Protein AF-A0A955HP32-F1 (afdb_monomer)

pLDDT: mean 87.71, std 12.01, range [49.12, 98.31]

Structure (mmCIF, N/CA/C/O backbone):
data_AF-A0A955HP32-F1
#
_entry.id   AF-A0A955HP32-F1
#
loop_
_atom_site.group_PDB
_atom_site.id
_atom_site.type_symbol
_atom_site.label_atom_id
_atom_site.label_alt_id
_atom_site.label_comp_id
_atom_site.label_asym_id
_atom_site.label_entity_id
_atom_site.label_seq_id
_atom_site.pdbx_PDB_ins_code
_atom_site.Cartn_x
_atom_site.Cartn_y
_atom_site.Cartn_z
_atom_site.occupancy
_atom_site.B_iso_or_equiv
_atom_site.auth_seq_id
_atom_site.auth_comp_id
_atom_site.auth_asym_id
_atom_site.auth_atom_id
_atom_site.pdbx_PDB_model_num
ATOM 1 N N . LEU A 1 1 ? 0.750 21.059 -37.847 1.00 63.69 1 LEU A N 1
ATOM 2 C CA . LEU A 1 1 ? 1.738 21.196 -36.747 1.00 63.69 1 LEU A CA 1
ATOM 3 C C . LEU A 1 1 ? 1.149 20.889 -35.363 1.00 63.69 1 LEU A C 1
ATOM 5 O O . LEU A 1 1 ? 1.707 20.051 -34.672 1.00 63.69 1 LEU A O 1
ATOM 9 N N . PHE A 1 2 ? 0.020 21.494 -34.966 1.00 75.38 2 PHE A N 1
ATOM 10 C CA . PHE A 1 2 ? -0.599 21.258 -33.646 1.00 75.38 2 PHE A CA 1
ATOM 11 C C . PHE A 1 2 ? -1.059 19.812 -33.406 1.00 75.38 2 PHE A C 1
ATOM 13 O O . PHE A 1 2 ? -0.804 19.265 -32.340 1.00 75.38 2 PHE A O 1
ATOM 20 N N . VAL A 1 3 ? -1.656 19.168 -34.414 1.00 84.94 3 VAL A N 1
ATOM 21 C CA . VAL A 1 3 ? -2.121 17.775 -34.307 1.00 84.94 3 VAL A CA 1
ATOM 22 C C . VAL A 1 3 ? -0.943 16.815 -34.111 1.00 84.94 3 VAL A C 1
ATOM 24 O O . VAL A 1 3 ? -0.919 16.071 -33.144 1.00 84.94 3 VAL A O 1
ATOM 27 N N . ALA A 1 4 ? 0.099 16.896 -34.945 1.00 84.69 4 ALA A N 1
ATOM 28 C CA . ALA A 1 4 ? 1.291 16.052 -34.805 1.00 84.69 4 ALA A CA 1
ATOM 29 C C . ALA A 1 4 ? 1.985 16.218 -33.439 1.00 84.69 4 ALA A C 1
ATOM 31 O O . ALA A 1 4 ? 2.423 15.237 -32.845 1.00 84.69 4 ALA A O 1
ATOM 32 N N . ARG A 1 5 ? 2.025 17.449 -32.906 1.00 84.25 5 ARG A N 1
ATOM 33 C CA . ARG A 1 5 ? 2.551 17.722 -31.563 1.00 84.25 5 ARG A CA 1
ATOM 34 C C . ARG A 1 5 ? 1.683 17.099 -30.468 1.00 84.25 5 ARG A C 1
ATOM 36 O O . ARG A 1 5 ? 2.238 16.548 -29.526 1.00 84.25 5 ARG A O 1
ATOM 43 N N . PHE A 1 6 ? 0.356 17.147 -30.597 1.00 87.88 6 PHE A N 1
ATOM 44 C CA . PHE A 1 6 ? -0.550 16.458 -29.675 1.00 87.88 6 PHE A CA 1
ATOM 45 C C . PHE A 1 6 ? -0.326 14.943 -29.696 1.00 87.88 6 PHE A C 1
ATOM 47 O O . PHE A 1 6 ? -0.159 14.360 -28.636 1.00 87.88 6 PHE A O 1
ATOM 54 N N . PHE A 1 7 ? -0.239 14.314 -30.873 1.00 90.56 7 PHE A N 1
ATOM 55 C CA . PHE A 1 7 ? 0.004 12.869 -30.971 1.00 90.56 7 PHE A CA 1
ATOM 56 C C . PHE A 1 7 ? 1.359 12.467 -30.377 1.00 90.56 7 PHE A C 1
ATOM 58 O O . PHE A 1 7 ? 1.430 11.501 -29.624 1.00 90.56 7 PHE A O 1
ATOM 65 N N . PHE A 1 8 ? 2.422 13.223 -30.661 1.00 85.88 8 PHE A N 1
ATOM 66 C CA . PHE A 1 8 ? 3.738 12.962 -30.077 1.00 85.88 8 PHE A CA 1
ATOM 67 C C . PHE A 1 8 ? 3.724 13.097 -28.549 1.00 85.88 8 PHE A C 1
ATOM 69 O O . PHE A 1 8 ? 4.224 12.223 -27.844 1.00 85.88 8 PHE A O 1
ATOM 76 N N . LEU A 1 9 ? 3.104 14.160 -28.027 1.00 82.00 9 LEU A N 1
ATOM 77 C CA . LEU A 1 9 ? 2.976 14.336 -26.586 1.00 82.00 9 LEU A CA 1
ATOM 78 C C . LEU A 1 9 ? 2.127 13.219 -25.975 1.00 82.00 9 LEU A C 1
ATOM 80 O O . LEU A 1 9 ? 2.578 12.579 -25.040 1.00 82.00 9 LEU A O 1
ATOM 84 N N . TYR A 1 10 ? 0.937 12.950 -26.507 1.00 82.50 10 TYR A N 1
ATOM 85 C CA . TYR A 1 10 ? -0.040 12.032 -25.921 1.00 82.50 10 TYR A CA 1
ATOM 86 C C . TYR A 1 10 ? 0.361 10.556 -26.015 1.00 82.50 10 TYR A C 1
ATOM 88 O O . TYR A 1 10 ? 0.190 9.824 -25.049 1.00 82.50 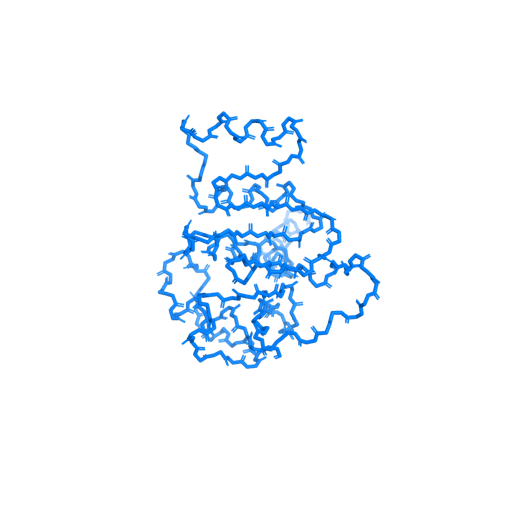10 TYR A O 1
ATOM 96 N N . PHE A 1 11 ? 0.903 10.109 -27.152 1.00 85.06 11 PHE A N 1
ATOM 97 C CA . PHE A 1 11 ? 1.234 8.694 -27.363 1.00 85.06 11 PHE A CA 1
ATOM 98 C C . PHE A 1 11 ? 2.691 8.346 -27.061 1.00 85.06 11 PHE A C 1
ATOM 100 O O . PHE A 1 11 ? 2.996 7.165 -26.924 1.00 85.06 11 PHE A O 1
ATOM 107 N N . TYR A 1 12 ? 3.591 9.331 -26.971 1.00 78.75 12 TYR A N 1
ATOM 108 C CA . TYR A 1 12 ? 5.021 9.067 -26.788 1.00 78.75 12 TYR A CA 1
ATOM 109 C C . TYR A 1 12 ? 5.571 9.696 -25.507 1.00 78.75 12 TYR A C 1
ATOM 111 O O . TYR A 1 12 ? 6.074 8.980 -24.646 1.00 78.75 12 TYR A O 1
ATOM 119 N N . SER A 1 13 ? 5.437 11.013 -25.320 1.00 76.12 13 SER A N 1
ATOM 120 C CA . SER A 1 13 ? 5.968 11.663 -24.111 1.00 76.12 13 SER A CA 1
ATOM 121 C C . SER A 1 13 ? 5.160 11.354 -22.853 1.00 76.12 13 SER A C 1
ATOM 123 O O . SER A 1 13 ? 5.763 11.037 -21.840 1.00 76.12 13 SER A O 1
ATOM 125 N N . TYR A 1 14 ? 3.829 11.424 -22.886 1.00 74.88 14 TYR A N 1
ATOM 126 C CA . TYR A 1 14 ? 2.975 11.203 -21.715 1.00 74.88 14 TYR A CA 1
ATOM 127 C C . TYR A 1 14 ? 3.052 9.778 -21.168 1.00 74.88 14 TYR A C 1
ATOM 129 O O . TYR A 1 14 ? 3.056 9.650 -19.953 1.00 74.88 14 TYR A O 1
ATOM 137 N N . PRO A 1 15 ? 3.168 8.713 -21.979 1.00 67.00 15 PRO A N 1
ATOM 138 C CA . PRO A 1 15 ? 3.420 7.382 -21.444 1.00 67.00 15 PRO A CA 1
ATOM 139 C C . PRO A 1 15 ? 4.790 7.285 -20.769 1.00 67.00 15 PRO A C 1
ATOM 141 O O . PRO A 1 15 ? 4.879 6.736 -19.681 1.00 67.00 15 PRO A O 1
ATOM 144 N N . ILE A 1 16 ? 5.839 7.887 -21.344 1.00 65.06 16 ILE A N 1
ATOM 145 C CA . ILE A 1 16 ? 7.189 7.888 -20.751 1.00 65.06 16 ILE A CA 1
ATOM 146 C C . ILE A 1 16 ? 7.237 8.737 -19.467 1.00 65.06 16 ILE A C 1
ATOM 148 O O . ILE A 1 16 ? 7.802 8.310 -18.466 1.00 65.06 16 ILE A O 1
ATOM 152 N N . ILE A 1 17 ? 6.620 9.920 -19.458 1.00 64.50 17 ILE A N 1
ATOM 153 C CA . ILE A 1 17 ? 6.537 10.811 -18.288 1.00 64.50 17 ILE A CA 1
ATOM 154 C C . ILE A 1 17 ? 5.563 10.251 -17.245 1.00 64.50 17 ILE A C 1
ATOM 156 O O . ILE A 1 17 ? 5.820 10.328 -16.056 1.00 64.50 17 ILE A O 1
ATOM 160 N N . GLY A 1 18 ? 4.476 9.610 -17.664 1.00 57.88 18 GLY A N 1
ATOM 161 C CA . GLY A 1 18 ? 3.565 8.889 -16.776 1.00 57.88 18 GLY A CA 1
ATOM 162 C C . GLY A 1 18 ? 4.246 7.693 -16.112 1.00 57.88 18 GLY A C 1
ATOM 163 O O . GLY A 1 18 ? 3.957 7.388 -14.962 1.00 57.88 18 GLY A O 1
ATOM 164 N N . THR A 1 19 ? 5.224 7.065 -16.781 1.00 5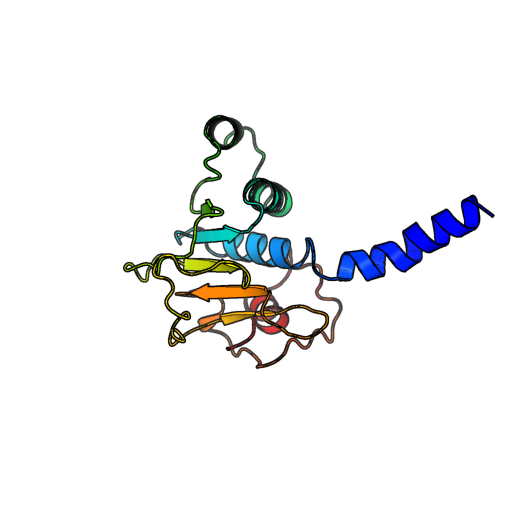5.75 19 THR A N 1
ATOM 165 C CA . THR A 1 19 ? 6.119 6.089 -16.139 1.00 55.75 19 THR A CA 1
ATOM 166 C C . THR A 1 19 ? 7.190 6.726 -15.246 1.00 55.75 19 THR A C 1
ATOM 168 O O . THR A 1 19 ? 7.874 5.987 -14.543 1.00 55.75 19 THR A O 1
ATOM 171 N N . GLN A 1 20 ? 7.328 8.065 -15.209 1.00 55.81 20 GLN A N 1
ATOM 172 C CA . GLN A 1 20 ? 8.286 8.758 -14.331 1.00 55.81 20 GLN A CA 1
ATOM 173 C C . GLN A 1 20 ? 7.902 8.761 -12.837 1.00 55.81 20 GLN A C 1
ATOM 175 O O . GLN A 1 20 ? 8.556 9.427 -12.041 1.00 55.81 20 GLN A O 1
ATOM 180 N N . GLY A 1 21 ? 6.925 7.949 -12.427 1.00 53.06 21 GLY A N 1
ATOM 181 C CA . GLY A 1 21 ? 6.842 7.475 -11.043 1.00 53.06 21 GLY A CA 1
ATOM 182 C C . GLY A 1 21 ? 5.663 7.985 -10.227 1.00 53.06 21 GLY A C 1
ATOM 183 O O . GLY A 1 21 ? 5.527 7.562 -9.086 1.00 53.06 21 GLY A O 1
ATOM 184 N N . GLU A 1 22 ? 4.788 8.814 -10.790 1.00 60.09 22 GLU A N 1
ATOM 185 C CA . GLU A 1 22 ? 3.493 9.085 -10.162 1.00 60.09 22 GLU A CA 1
ATOM 186 C C . GLU A 1 22 ? 2.514 7.951 -10.526 1.00 60.09 22 GLU A C 1
ATOM 188 O O . GLU A 1 22 ? 2.619 7.334 -11.591 1.00 60.09 22 GLU A O 1
ATOM 193 N N . TYR A 1 23 ? 1.559 7.647 -9.652 1.00 74.88 23 TYR A N 1
ATOM 194 C CA . TYR A 1 23 ? 0.476 6.659 -9.816 1.00 74.88 23 TYR A CA 1
ATOM 195 C C . TYR A 1 23 ? 0.852 5.173 -9.657 1.00 74.88 23 TYR A C 1
ATOM 197 O O . TYR A 1 23 ? 0.091 4.423 -9.038 1.00 74.88 23 TYR A O 1
ATOM 205 N N . PHE A 1 24 ? 1.959 4.685 -10.234 1.00 87.00 24 PHE A N 1
ATOM 206 C CA . PHE A 1 24 ? 2.229 3.233 -10.207 1.00 87.00 24 PHE A CA 1
ATOM 207 C C . PHE A 1 24 ? 2.653 2.736 -8.819 1.00 87.00 24 PHE A C 1
ATOM 209 O O . PHE A 1 24 ? 2.229 1.662 -8.391 1.00 87.00 24 PHE A O 1
ATOM 216 N N . SER A 1 25 ? 3.450 3.521 -8.094 1.00 90.88 25 SER A N 1
ATOM 217 C CA . SER A 1 25 ? 3.873 3.167 -6.736 1.00 90.88 25 SER A CA 1
ATOM 218 C C . SER A 1 25 ? 2.693 3.141 -5.759 1.00 90.88 25 SER A C 1
ATOM 220 O O . SER A 1 25 ? 2.576 2.246 -4.927 1.00 90.88 25 SER A O 1
ATOM 222 N N . GLU A 1 26 ? 1.746 4.050 -5.944 1.00 93.12 26 GLU A N 1
ATOM 223 C CA . GLU A 1 26 ? 0.504 4.165 -5.196 1.00 93.12 26 GLU A CA 1
ATOM 224 C C . GLU A 1 26 ? -0.425 2.986 -5.498 1.00 93.12 26 GLU A C 1
ATOM 226 O O . GLU A 1 26 ? -1.059 2.449 -4.592 1.00 93.12 26 GLU A O 1
ATOM 231 N N . ARG A 1 27 ? -0.443 2.505 -6.748 1.00 92.94 27 ARG A N 1
ATOM 232 C CA . ARG A 1 27 ? -1.132 1.264 -7.127 1.00 92.94 27 ARG A CA 1
ATOM 233 C C . ARG A 1 27 ? -0.514 0.027 -6.467 1.00 92.94 27 ARG A C 1
ATOM 235 O O . ARG A 1 27 ? -1.258 -0.862 -6.046 1.00 92.94 27 ARG A O 1
ATOM 242 N N . ILE A 1 28 ? 0.817 -0.034 -6.338 1.00 94.88 28 ILE A N 1
ATOM 243 C CA . ILE A 1 28 ? 1.495 -1.091 -5.565 1.00 94.88 28 ILE A CA 1
ATOM 244 C C . ILE A 1 28 ? 1.055 -1.019 -4.099 1.00 94.88 28 ILE A C 1
ATOM 246 O O . ILE A 1 28 ? 0.689 -2.045 -3.528 1.00 94.88 28 ILE A O 1
ATOM 250 N N . VAL A 1 29 ? 1.018 0.174 -3.497 1.00 96.56 29 VAL A N 1
ATOM 251 C CA . VAL A 1 29 ? 0.544 0.341 -2.114 1.00 96.56 29 VAL A CA 1
ATOM 252 C C . VAL A 1 29 ? -0.930 -0.060 -1.966 1.00 96.56 29 VAL A C 1
ATOM 254 O O . VAL A 1 29 ? -1.267 -0.764 -1.017 1.00 96.56 29 VAL A O 1
ATOM 257 N N . ALA A 1 30 ? -1.803 0.311 -2.908 1.00 96.88 30 ALA A N 1
ATOM 258 C CA . ALA A 1 30 ? -3.207 -0.108 -2.912 1.00 96.88 30 ALA A CA 1
ATOM 259 C C . ALA A 1 30 ? -3.348 -1.639 -2.911 1.00 96.88 30 ALA A C 1
ATOM 261 O O . ALA A 1 30 ? -4.050 -2.196 -2.066 1.00 96.88 30 ALA A O 1
ATOM 262 N N . ASN A 1 31 ? -2.593 -2.321 -3.776 1.00 96.88 31 ASN A N 1
ATOM 263 C CA . ASN A 1 31 ? -2.556 -3.783 -3.827 1.00 96.88 31 ASN A CA 1
ATOM 264 C C . ASN A 1 31 ? -1.980 -4.402 -2.549 1.00 96.88 31 ASN A C 1
ATOM 266 O O . ASN A 1 31 ? -2.444 -5.449 -2.101 1.00 96.88 31 ASN A O 1
ATOM 270 N N . TYR A 1 32 ? -0.971 -3.772 -1.944 1.00 97.44 32 TYR A N 1
ATOM 271 C CA . TYR A 1 32 ? -0.432 -4.228 -0.666 1.00 97.44 32 TYR A CA 1
ATOM 272 C C . TYR A 1 32 ? -1.500 -4.169 0.437 1.00 97.44 32 TYR A C 1
ATOM 274 O O . TYR A 1 32 ? -1.609 -5.109 1.224 1.00 97.44 32 TYR A O 1
ATOM 282 N N . ILE A 1 33 ? -2.307 -3.101 0.475 1.00 97.69 33 ILE A N 1
ATOM 283 C CA . ILE A 1 33 ? -3.423 -2.956 1.423 1.00 97.69 33 ILE A CA 1
ATOM 284 C C . ILE A 1 33 ? -4.463 -4.063 1.216 1.00 97.69 33 ILE A C 1
ATOM 286 O O . ILE A 1 33 ? -4.840 -4.722 2.183 1.00 97.69 33 ILE A O 1
ATOM 290 N N . GLU A 1 34 ? -4.877 -4.313 -0.030 1.00 96.88 34 GLU A N 1
ATOM 291 C CA . GLU A 1 34 ? -5.863 -5.355 -0.366 1.00 96.88 34 GLU A CA 1
ATOM 292 C C . GLU A 1 34 ? -5.410 -6.754 0.076 1.00 96.88 34 GLU A C 1
ATOM 294 O O . GLU A 1 34 ? -6.203 -7.550 0.577 1.00 96.88 34 GLU A O 1
ATOM 299 N N . ARG A 1 35 ? -4.111 -7.047 -0.059 1.00 96.88 35 ARG A N 1
ATOM 300 C CA . ARG A 1 35 ? -3.514 -8.342 0.304 1.00 96.88 35 ARG A CA 1
ATOM 301 C C . ARG A 1 35 ? -3.332 -8.545 1.813 1.00 96.88 35 ARG A C 1
ATOM 303 O O . ARG A 1 35 ? -2.936 -9.636 2.216 1.00 96.88 35 ARG A O 1
ATOM 310 N N . ASN A 1 36 ? -3.606 -7.532 2.640 1.00 95.56 36 ASN A N 1
ATOM 311 C CA . ASN A 1 36 ? -3.421 -7.567 4.096 1.00 95.56 36 ASN A CA 1
ATOM 312 C C . ASN A 1 36 ? -4.667 -7.073 4.864 1.00 95.56 36 ASN A C 1
ATOM 314 O O . ASN A 1 36 ? -4.550 -6.150 5.677 1.00 95.56 36 ASN A O 1
ATOM 318 N N . PRO A 1 37 ? -5.857 -7.675 4.667 1.00 95.56 37 PRO A N 1
ATOM 319 C CA . PRO A 1 37 ? -7.100 -7.192 5.280 1.00 95.56 37 PRO A CA 1
ATOM 320 C C . PRO A 1 37 ? -7.077 -7.243 6.818 1.00 95.56 37 PRO A C 1
ATOM 322 O O . PRO A 1 37 ? -7.687 -6.408 7.478 1.00 95.56 37 PRO A O 1
ATOM 325 N N . ASP A 1 38 ? -6.321 -8.181 7.397 1.00 94.94 38 ASP A N 1
ATOM 326 C CA . ASP A 1 38 ? -6.242 -8.394 8.849 1.00 94.94 38 ASP A CA 1
ATOM 327 C C . ASP A 1 38 ? -5.219 -7.487 9.553 1.00 94.94 38 ASP A C 1
ATOM 329 O O . ASP A 1 38 ? -5.011 -7.587 10.766 1.00 94.94 38 ASP A O 1
ATOM 333 N N . LYS A 1 39 ? -4.522 -6.624 8.804 1.00 94.81 39 LYS A N 1
ATOM 334 C CA . LYS A 1 39 ? -3.489 -5.734 9.341 1.00 94.81 39 LYS A CA 1
ATOM 335 C C . LYS A 1 39 ? -3.962 -4.301 9.333 1.00 94.81 39 LYS A C 1
ATOM 337 O O . LYS A 1 39 ? -4.505 -3.827 8.341 1.00 94.81 39 LYS A O 1
ATOM 342 N N . LYS A 1 40 ? -3.667 -3.587 10.418 1.00 97.00 40 LYS A N 1
ATOM 343 C CA . LYS A 1 40 ? -3.822 -2.138 10.450 1.00 97.00 40 LYS A CA 1
ATOM 344 C C . LYS A 1 40 ? -2.675 -1.499 9.671 1.00 97.00 40 LYS A C 1
ATOM 346 O O . LYS A 1 40 ? -1.513 -1.729 10.004 1.00 97.00 40 LYS A O 1
ATOM 351 N N . ILE A 1 41 ? -3.001 -0.694 8.666 1.00 97.81 41 ILE A N 1
ATOM 352 C CA . ILE A 1 41 ? -2.017 -0.075 7.771 1.00 97.81 41 ILE A CA 1
ATOM 353 C C . ILE A 1 41 ? -2.123 1.446 7.863 1.00 97.81 41 ILE A C 1
ATOM 355 O O . ILE A 1 41 ? -3.206 2.013 7.726 1.00 97.81 41 ILE A O 1
ATOM 359 N N . ILE A 1 42 ? -0.996 2.121 8.080 1.00 97.81 42 ILE A N 1
ATOM 360 C CA . ILE A 1 42 ? -0.917 3.584 8.045 1.00 97.81 42 ILE A CA 1
ATOM 361 C C . ILE A 1 42 ? -0.002 3.992 6.897 1.00 97.81 42 ILE A C 1
ATOM 363 O O . ILE A 1 42 ? 1.181 3.654 6.888 1.00 97.81 42 ILE A O 1
ATOM 367 N N . VAL A 1 43 ? -0.544 4.730 5.935 1.00 97.62 43 VAL A N 1
ATOM 368 C CA . VAL A 1 43 ? 0.205 5.271 4.802 1.00 97.62 43 VAL A CA 1
ATOM 369 C C . VAL A 1 43 ? 0.499 6.745 5.051 1.00 97.62 43 VAL A C 1
ATOM 371 O O . VAL A 1 43 ? -0.415 7.555 5.205 1.00 97.62 43 VAL A O 1
ATOM 374 N N . TYR A 1 44 ? 1.777 7.100 5.058 1.00 96.62 44 TYR A N 1
ATOM 375 C CA . TYR A 1 44 ? 2.245 8.474 5.158 1.00 96.62 44 TYR A CA 1
ATOM 376 C C . TYR A 1 44 ? 2.568 8.979 3.750 1.00 96.62 44 TYR A C 1
ATOM 378 O O . TYR A 1 44 ? 3.584 8.600 3.164 1.00 96.62 44 TYR A O 1
ATOM 386 N N . ALA A 1 45 ? 1.678 9.800 3.194 1.00 94.50 45 ALA A N 1
ATOM 387 C CA . ALA A 1 45 ? 1.742 10.307 1.826 1.00 94.50 45 ALA A CA 1
ATOM 388 C C . ALA A 1 45 ? 1.677 11.840 1.807 1.00 94.50 45 ALA A C 1
ATOM 390 O O . ALA A 1 45 ? 0.973 12.446 2.612 1.00 94.50 45 ALA A O 1
ATOM 391 N N . SER A 1 46 ? 2.378 12.470 0.861 1.00 91.38 46 SER A N 1
ATOM 392 C CA . SER A 1 46 ? 2.343 13.928 0.659 1.00 91.38 46 SER A CA 1
ATOM 393 C C . SER A 1 46 ? 0.940 14.437 0.316 1.00 91.38 46 SER A C 1
ATOM 395 O O . SER A 1 46 ? 0.528 15.476 0.827 1.00 91.38 46 SER A O 1
ATOM 397 N N . GLU A 1 47 ? 0.196 13.666 -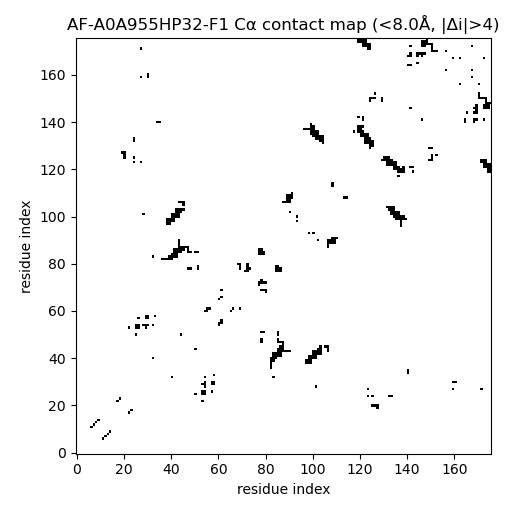0.484 1.00 93.50 47 GLU A N 1
ATOM 398 C CA . GLU A 1 47 ? -1.167 13.964 -0.937 1.00 93.50 47 GLU A CA 1
ATOM 399 C C . GLU A 1 47 ? -2.154 12.869 -0.473 1.00 93.50 47 GLU A C 1
ATOM 401 O O . GLU A 1 47 ? -2.500 11.962 -1.238 1.00 93.50 47 GLU A O 1
ATOM 406 N N . PRO A 1 48 ? -2.643 12.909 0.784 1.00 95.94 48 PRO A N 1
ATOM 407 C CA . PRO A 1 48 ? -3.444 11.830 1.366 1.00 95.94 48 PRO A CA 1
ATOM 408 C C . PRO A 1 48 ? -4.748 11.574 0.629 1.00 95.94 48 PRO A C 1
ATOM 410 O O . PRO A 1 48 ? -5.159 10.430 0.478 1.00 95.94 48 PRO A O 1
ATOM 413 N N . ARG A 1 49 ? -5.387 12.644 0.141 1.00 96.50 49 ARG A N 1
ATOM 414 C CA . ARG A 1 49 ? -6.626 12.548 -0.631 1.00 96.50 49 ARG A CA 1
ATOM 415 C C . ARG A 1 49 ? -6.419 11.721 -1.894 1.00 96.50 49 ARG A C 1
ATOM 417 O O . ARG A 1 49 ? -7.204 10.828 -2.184 1.00 96.50 49 ARG A O 1
ATOM 424 N N . PHE A 1 50 ? -5.367 12.044 -2.635 1.00 94.81 50 PHE A N 1
ATOM 425 C CA . PHE A 1 50 ? -5.051 11.403 -3.899 1.00 94.81 50 PHE A CA 1
ATOM 426 C C . PHE A 1 50 ? -4.672 9.927 -3.694 1.00 94.81 50 PHE A C 1
ATOM 428 O O . PHE A 1 50 ? -5.155 9.040 -4.400 1.00 94.81 50 PHE A O 1
ATOM 435 N N . MET A 1 51 ? -3.880 9.646 -2.658 1.00 96.06 51 MET A N 1
ATOM 436 C CA . MET A 1 51 ? -3.544 8.279 -2.273 1.00 96.06 51 MET A CA 1
ATOM 437 C C . MET A 1 51 ? -4.791 7.489 -1.823 1.00 96.06 51 MET A C 1
ATOM 439 O O . MET A 1 51 ? -4.948 6.330 -2.194 1.00 96.06 51 MET A O 1
ATOM 443 N N . PHE A 1 52 ? -5.727 8.117 -1.102 1.00 98.00 52 PHE A N 1
ATOM 444 C CA . PHE A 1 52 ? -7.009 7.509 -0.719 1.00 98.00 52 PHE A CA 1
ATOM 445 C C . PHE A 1 52 ? -7.862 7.155 -1.929 1.00 98.00 52 PHE A C 1
ATOM 447 O O . PHE A 1 52 ? -8.300 6.015 -2.051 1.00 98.00 52 PHE A O 1
ATOM 454 N N . GLU A 1 53 ? -8.026 8.090 -2.862 1.00 96.81 53 GLU A N 1
ATOM 455 C CA . GLU A 1 53 ? -8.727 7.862 -4.130 1.00 96.81 53 GLU A CA 1
ATOM 456 C C . GLU A 1 53 ? -8.112 6.699 -4.911 1.00 96.81 53 GLU A C 1
ATOM 458 O O . GLU A 1 53 ? -8.835 5.843 -5.420 1.00 96.81 53 GLU A O 1
ATOM 463 N N . THR A 1 54 ? -6.783 6.619 -4.934 1.00 95.25 54 THR A N 1
ATOM 464 C CA . THR A 1 54 ? -6.052 5.535 -5.594 1.00 95.25 54 THR A CA 1
ATOM 465 C C . THR A 1 54 ? -6.393 4.173 -4.986 1.00 95.25 54 THR A C 1
ATOM 467 O O . THR A 1 54 ? -6.752 3.252 -5.720 1.00 95.25 54 THR A O 1
ATOM 470 N N . VAL A 1 55 ? -6.354 4.049 -3.656 1.00 96.94 55 VAL A N 1
ATOM 471 C CA . VAL A 1 55 ? -6.721 2.800 -2.964 1.00 96.94 55 VAL A CA 1
ATOM 472 C C . VAL A 1 55 ? -8.177 2.429 -3.236 1.00 96.94 55 VAL A C 1
ATOM 474 O O . VAL A 1 55 ? -8.465 1.283 -3.576 1.00 96.94 55 VAL A O 1
ATOM 477 N N . LEU A 1 56 ? -9.092 3.398 -3.142 1.00 97.38 56 LEU A N 1
ATOM 478 C CA . LEU A 1 56 ? -10.514 3.158 -3.384 1.00 97.38 56 LEU A CA 1
ATOM 479 C C . LEU A 1 56 ? -10.787 2.635 -4.799 1.00 97.38 56 LEU A C 1
ATOM 481 O O . LEU A 1 56 ? -11.587 1.715 -4.969 1.00 97.38 56 LEU A O 1
ATOM 485 N N . VAL A 1 57 ? -10.138 3.227 -5.804 1.00 95.50 57 VAL A N 1
ATOM 486 C CA . VAL A 1 57 ? -10.341 2.879 -7.215 1.00 95.50 57 VAL A CA 1
ATOM 487 C C . VAL A 1 57 ? -9.728 1.522 -7.546 1.00 95.50 57 VAL A C 1
ATOM 489 O O . VAL A 1 57 ? -10.425 0.677 -8.103 1.00 95.50 57 VAL A O 1
ATOM 492 N N . PHE A 1 58 ? -8.458 1.286 -7.206 1.00 93.81 58 PHE A N 1
ATOM 493 C CA . PHE A 1 58 ? -7.780 0.045 -7.604 1.00 93.81 58 PHE A CA 1
ATOM 494 C C . PHE A 1 58 ? -8.316 -1.193 -6.883 1.00 93.81 58 PHE A C 1
ATOM 496 O O . PHE A 1 58 ? -8.353 -2.263 -7.486 1.00 93.81 58 PHE A O 1
ATOM 503 N N . ASN A 1 59 ? -8.826 -1.030 -5.661 1.00 95.50 59 ASN A N 1
ATOM 504 C CA . ASN A 1 59 ? -9.374 -2.134 -4.873 1.00 95.50 59 ASN A CA 1
ATOM 505 C C . ASN A 1 59 ? -10.911 -2.226 -4.977 1.00 95.50 59 ASN A C 1
ATOM 507 O O . ASN A 1 59 ? -11.539 -2.978 -4.236 1.00 95.50 59 ASN A O 1
ATOM 511 N N . ASN A 1 60 ? -11.543 -1.460 -5.879 1.00 95.75 60 ASN A N 1
ATOM 512 C CA . ASN A 1 60 ? -12.999 -1.433 -6.091 1.00 95.75 60 ASN A CA 1
ATOM 513 C C . ASN A 1 60 ? -13.822 -1.191 -4.807 1.00 95.75 60 ASN A C 1
ATOM 515 O O . ASN A 1 60 ? -14.907 -1.746 -4.636 1.00 95.75 60 ASN A O 1
ATOM 519 N N . LEU A 1 61 ? -13.328 -0.334 -3.909 1.00 96.94 61 LEU A N 1
ATOM 520 C CA . LEU A 1 61 ? -13.935 -0.095 -2.593 1.00 96.94 61 LEU A CA 1
ATOM 521 C C . LEU A 1 61 ? -15.073 0.926 -2.623 1.00 96.94 61 LEU A C 1
ATOM 523 O O . LEU A 1 61 ? -15.623 1.231 -1.575 1.00 96.94 61 LEU A O 1
ATOM 527 N N . ILE A 1 62 ? -15.433 1.487 -3.779 1.00 97.12 62 ILE A N 1
ATOM 528 C CA . ILE A 1 62 ? -16.560 2.423 -3.908 1.00 97.12 62 ILE A CA 1
ATOM 529 C C . ILE A 1 62 ? -17.834 1.610 -4.149 1.00 97.12 62 ILE A C 1
ATOM 531 O O . ILE A 1 62 ? -18.240 1.373 -5.288 1.00 97.12 62 ILE A O 1
ATOM 535 N N . THR A 1 63 ? -18.467 1.171 -3.063 1.00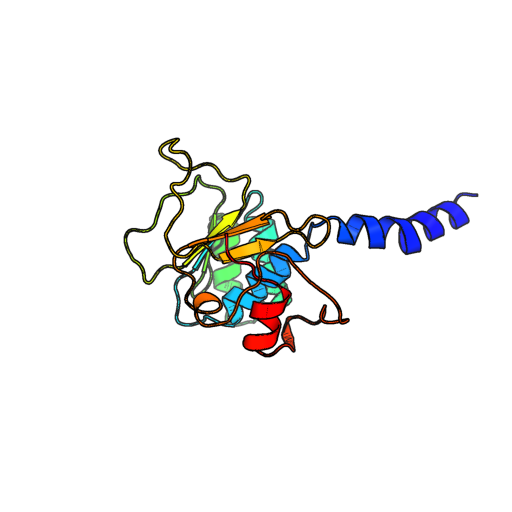 97.50 63 THR A N 1
ATOM 536 C CA . THR A 1 63 ? -19.684 0.355 -3.090 1.00 97.50 63 THR A CA 1
ATOM 537 C C . THR A 1 63 ? -20.811 1.035 -2.315 1.00 97.50 63 THR A C 1
ATOM 539 O O . THR A 1 63 ? -20.627 2.086 -1.696 1.00 97.50 63 THR A O 1
ATOM 542 N N . LYS A 1 64 ? -22.018 0.458 -2.348 1.00 97.50 64 LYS A N 1
ATOM 543 C CA . LYS A 1 64 ? -23.153 0.997 -1.578 1.00 97.50 64 LYS A CA 1
ATOM 544 C C . LYS A 1 64 ? -22.907 0.918 -0.071 1.00 97.50 64 LYS A C 1
ATOM 546 O O . LYS A 1 64 ? -23.414 1.754 0.670 1.00 97.50 64 LYS A O 1
ATOM 551 N N . GLU A 1 65 ? -22.140 -0.073 0.361 1.00 97.19 65 GLU A N 1
ATOM 552 C CA . GLU A 1 65 ? -21.836 -0.360 1.759 1.00 97.19 65 GLU A CA 1
ATOM 553 C C . GLU A 1 65 ? -20.794 0.619 2.318 1.00 97.19 65 GLU A C 1
ATOM 555 O O . GLU A 1 65 ? -20.896 1.040 3.468 1.00 97.19 65 GLU A O 1
ATOM 560 N N . THR A 1 66 ? -19.825 1.035 1.501 1.00 97.56 66 THR A N 1
ATOM 561 C CA . THR A 1 66 ? -18.701 1.883 1.932 1.00 97.56 66 THR A CA 1
ATOM 562 C C . THR A 1 66 ? -18.922 3.377 1.693 1.00 97.56 66 THR A C 1
ATOM 564 O O . THR A 1 66 ? -18.253 4.197 2.323 1.00 97.56 66 THR A O 1
ATOM 567 N N . ILE A 1 67 ? -19.862 3.772 0.820 1.00 97.62 67 ILE A N 1
ATOM 568 C CA . ILE A 1 67 ? -20.015 5.173 0.386 1.00 97.62 67 ILE A CA 1
ATOM 569 C C . ILE A 1 67 ? -20.273 6.153 1.538 1.00 97.62 67 ILE A C 1
ATOM 571 O O . ILE A 1 67 ? -19.803 7.292 1.492 1.00 97.62 67 ILE A O 1
ATOM 575 N N . ALA A 1 68 ? -20.982 5.724 2.586 1.00 97.94 68 ALA A N 1
ATOM 576 C CA . ALA A 1 68 ? -21.226 6.549 3.766 1.00 97.94 68 ALA A CA 1
ATOM 577 C C . ALA A 1 68 ? -19.916 6.829 4.524 1.00 97.94 68 ALA A C 1
ATOM 579 O O . ALA A 1 68 ? -19.603 7.987 4.795 1.00 97.94 68 ALA A O 1
ATOM 580 N N . SER A 1 69 ? -19.113 5.791 4.779 1.00 98.00 69 SER A N 1
ATOM 581 C CA . SER A 1 69 ? -17.797 5.906 5.422 1.00 98.00 69 SER A CA 1
ATOM 582 C C . SER A 1 69 ? -16.828 6.745 4.589 1.00 98.00 69 SER A C 1
ATOM 584 O O . SER A 1 69 ? -16.155 7.621 5.129 1.00 98.00 69 SER A O 1
ATOM 586 N N . ILE A 1 70 ? -16.815 6.546 3.266 1.00 98.19 70 ILE A N 1
ATOM 587 C CA . ILE A 1 70 ? -16.022 7.354 2.330 1.00 98.19 70 ILE A CA 1
ATOM 588 C C . ILE A 1 70 ? -16.440 8.827 2.418 1.00 98.19 70 ILE A C 1
ATOM 590 O O . ILE A 1 70 ? -15.592 9.708 2.535 1.00 98.19 70 ILE A O 1
ATOM 594 N N . THR A 1 71 ? -17.743 9.115 2.420 1.00 98.06 71 THR A N 1
ATOM 595 C CA . THR A 1 71 ? -18.253 10.491 2.524 1.00 98.06 71 THR A CA 1
ATOM 596 C C . THR A 1 71 ? -17.803 11.159 3.823 1.00 98.06 71 THR A C 1
ATOM 598 O O . THR A 1 71 ? -17.311 12.289 3.787 1.00 98.06 71 THR A O 1
ATOM 601 N N . THR A 1 72 ? -17.906 10.458 4.955 1.00 98.19 72 THR A N 1
ATOM 602 C CA . THR A 1 72 ? -17.408 10.945 6.250 1.00 98.19 72 THR A CA 1
ATOM 603 C C . THR A 1 72 ? -15.903 11.207 6.206 1.00 98.19 72 THR A C 1
ATOM 605 O O . THR A 1 72 ? -15.459 12.271 6.637 1.00 98.19 72 THR A O 1
ATOM 608 N N . ALA A 1 73 ? -15.121 10.299 5.612 1.00 98.00 73 ALA A N 1
ATOM 609 C CA . ALA A 1 73 ? -13.677 10.467 5.456 1.00 98.00 73 ALA A CA 1
ATOM 610 C C . ALA A 1 73 ? -13.322 11.766 4.704 1.00 98.00 73 ALA A C 1
ATOM 612 O O . ALA A 1 73 ? -12.423 12.502 5.124 1.00 98.00 73 ALA A O 1
ATOM 613 N N . TYR A 1 74 ? -14.072 12.110 3.649 1.00 97.81 74 TYR A N 1
ATOM 614 C CA . TYR A 1 74 ? -13.906 13.375 2.920 1.00 97.81 74 TYR A CA 1
ATOM 615 C C . TYR A 1 74 ? -14.349 14.606 3.716 1.00 97.81 74 TYR A C 1
ATOM 617 O O . TYR A 1 74 ? -13.657 15.626 3.688 1.00 97.81 74 TYR A O 1
ATOM 625 N N . GLN A 1 75 ? -15.484 14.536 4.415 1.00 97.81 75 GLN A N 1
ATOM 626 C CA . GLN A 1 75 ? -16.005 15.656 5.209 1.00 97.81 75 GLN A CA 1
ATOM 627 C C . GLN A 1 75 ? -15.068 16.011 6.366 1.00 97.81 75 GLN A C 1
ATOM 629 O O . GLN A 1 75 ? -14.777 17.185 6.597 1.00 97.81 75 GLN A O 1
ATOM 634 N N . GLU A 1 76 ? -14.555 14.995 7.056 1.00 97.50 76 GLU A N 1
ATOM 635 C CA . GLU A 1 76 ? -13.635 15.171 8.179 1.00 97.50 76 GLU A CA 1
ATOM 636 C C . GLU A 1 76 ? -12.180 15.379 7.743 1.00 97.50 76 GLU A C 1
ATOM 638 O O . GLU A 1 76 ? -11.339 15.714 8.578 1.00 97.50 76 GLU A O 1
ATOM 643 N N . LYS A 1 77 ? -11.870 15.175 6.454 1.00 96.69 77 LYS A N 1
ATOM 644 C CA . LYS A 1 77 ? -10.498 15.104 5.921 1.00 96.69 77 LYS A CA 1
ATOM 645 C C . LYS A 1 77 ? -9.638 14.070 6.661 1.00 96.69 77 LYS A C 1
ATOM 647 O O . LYS A 1 77 ? -8.432 14.254 6.823 1.00 96.69 77 LYS A O 1
ATOM 652 N N . LYS A 1 78 ? -10.270 12.986 7.113 1.00 97.06 78 LYS A N 1
ATOM 653 C CA . LYS A 1 78 ? -9.632 11.833 7.752 1.00 97.06 78 LYS A CA 1
ATOM 654 C C . LYS A 1 78 ? -9.782 10.643 6.820 1.00 97.06 78 LYS A C 1
ATOM 656 O O . LYS A 1 78 ? -10.805 9.969 6.823 1.00 97.06 78 LYS A O 1
ATOM 661 N N . TYR A 1 79 ? -8.769 10.421 5.995 1.00 98.31 79 TYR A N 1
ATOM 662 C CA . TYR A 1 79 ? -8.795 9.424 4.928 1.00 98.31 79 TYR A CA 1
ATOM 663 C C . TYR A 1 79 ? -8.550 8.014 5.474 1.00 98.31 79 TYR A C 1
ATOM 665 O O . TYR A 1 79 ? -7.470 7.446 5.318 1.00 98.31 79 TYR A O 1
ATOM 673 N N . SER A 1 80 ? -9.550 7.475 6.167 1.00 97.94 80 SER A N 1
ATOM 674 C CA . SER A 1 80 ? -9.548 6.125 6.729 1.00 97.94 80 SER A CA 1
ATOM 675 C C . SER A 1 80 ? -10.732 5.316 6.226 1.00 97.94 80 SER A C 1
ATOM 677 O O . SER A 1 80 ? -11.848 5.838 6.161 1.00 97.94 80 SER A O 1
ATOM 679 N N . LEU A 1 81 ? -10.500 4.039 5.943 1.00 98.00 81 LEU A N 1
ATOM 680 C CA . LEU A 1 81 ? -11.538 3.066 5.624 1.00 98.00 81 LEU A CA 1
ATOM 681 C C . LEU A 1 81 ? -11.058 1.677 6.065 1.00 98.00 81 LEU A C 1
ATOM 683 O O . LEU A 1 81 ? -9.895 1.339 5.865 1.00 98.00 81 LEU A O 1
ATOM 687 N N . ASP A 1 82 ? -11.946 0.898 6.681 1.00 95.56 82 ASP A N 1
ATOM 688 C CA . ASP A 1 82 ? -11.679 -0.459 7.166 1.00 95.56 82 ASP A CA 1
ATOM 689 C C . ASP A 1 82 ? -10.374 -0.577 7.975 1.00 95.56 82 ASP A C 1
ATOM 691 O O . ASP A 1 82 ? -10.287 -0.097 9.109 1.00 95.56 82 ASP A O 1
ATOM 695 N N . ASN A 1 83 ? -9.355 -1.217 7.401 1.00 96.56 83 ASN A N 1
ATOM 696 C CA . ASN A 1 83 ? -8.088 -1.523 8.049 1.00 96.56 83 ASN A CA 1
ATOM 697 C C . ASN A 1 83 ? -6.972 -0.504 7.749 1.00 96.56 83 ASN A C 1
ATOM 699 O O . ASN A 1 83 ? -5.862 -0.670 8.262 1.00 96.56 83 ASN A O 1
ATOM 703 N N . PHE A 1 84 ? -7.226 0.550 6.962 1.00 98.25 84 PHE A N 1
ATOM 704 C CA . PHE A 1 84 ? -6.186 1.503 6.566 1.00 98.25 84 PHE A CA 1
ATOM 705 C C . PHE A 1 84 ? -6.507 2.975 6.873 1.00 98.25 84 PHE A C 1
ATOM 707 O O . PHE A 1 84 ? -7.656 3.419 6.898 1.00 98.25 84 PHE A O 1
ATOM 714 N N . LEU A 1 85 ? -5.442 3.748 7.097 1.00 98.31 85 LEU A N 1
ATOM 715 C CA . LEU A 1 85 ? -5.450 5.199 7.287 1.00 98.31 85 LEU A CA 1
ATOM 716 C C . LEU A 1 85 ? -4.372 5.831 6.410 1.00 98.31 85 LEU A C 1
ATOM 718 O O . LEU A 1 85 ? -3.246 5.345 6.366 1.00 98.31 85 LEU A O 1
ATOM 722 N N . ILE A 1 86 ? -4.691 6.956 5.778 1.00 98.31 86 ILE A N 1
ATOM 723 C CA . ILE A 1 86 ? -3.749 7.733 4.976 1.00 98.31 86 ILE A CA 1
ATOM 724 C C . ILE A 1 86 ? -3.622 9.135 5.567 1.00 98.31 86 ILE A C 1
ATOM 726 O O . ILE A 1 86 ? -4.617 9.828 5.791 1.00 98.31 86 ILE A O 1
ATOM 730 N N . THR A 1 87 ? -2.388 9.557 5.825 1.00 97.50 87 THR A N 1
ATOM 731 C CA . THR A 1 87 ? -2.061 10.818 6.499 1.00 97.50 87 THR A CA 1
ATOM 732 C C . THR A 1 87 ? -0.882 11.520 5.825 1.00 97.50 87 THR A C 1
ATOM 734 O O . THR A 1 87 ? -0.038 10.871 5.216 1.00 97.50 87 THR A O 1
ATOM 737 N N . ASN A 1 88 ? -0.810 12.846 5.944 1.00 95.44 88 ASN A N 1
ATOM 738 C CA . ASN A 1 88 ? 0.355 13.660 5.561 1.00 95.44 88 ASN A CA 1
ATOM 739 C C . ASN A 1 88 ? 1.118 14.203 6.771 1.00 95.44 88 ASN A C 1
ATOM 741 O O . ASN A 1 88 ? 1.944 15.107 6.639 1.00 95.44 88 ASN A O 1
ATOM 745 N N . THR A 1 89 ? 0.833 13.692 7.965 1.00 94.81 89 THR A N 1
ATOM 746 C CA . THR A 1 89 ? 1.629 14.015 9.145 1.00 94.81 89 THR A CA 1
ATOM 747 C C . THR A 1 89 ? 3.047 13.470 8.993 1.00 94.81 89 THR A C 1
ATOM 749 O O . THR A 1 89 ? 3.304 12.554 8.209 1.00 94.81 89 THR A O 1
ATOM 752 N N . CYS A 1 90 ? 3.973 14.002 9.785 1.00 93.19 90 CYS A N 1
ATOM 753 C CA . CYS A 1 90 ? 5.280 13.384 9.961 1.00 93.19 90 CYS A CA 1
ATOM 754 C C . CYS A 1 90 ? 5.141 11.916 10.409 1.00 93.19 90 CYS A C 1
ATOM 756 O O . CYS A 1 90 ? 4.135 11.516 11.010 1.00 93.19 90 CYS A O 1
ATOM 758 N N . TYR A 1 91 ? 6.151 11.109 10.097 1.00 92.56 91 TYR A N 1
ATOM 759 C CA . TYR A 1 91 ? 6.207 9.714 10.505 1.00 92.56 91 TYR A CA 1
ATOM 760 C C . TYR A 1 91 ? 6.577 9.604 11.985 1.00 92.56 91 TYR A C 1
ATOM 762 O O . TYR A 1 91 ? 7.552 10.197 12.449 1.00 92.56 91 TYR A O 1
ATOM 770 N N . GLN A 1 92 ? 5.810 8.805 12.718 1.00 89.31 92 GLN A N 1
ATOM 771 C CA . GLN A 1 92 ? 6.134 8.401 14.077 1.00 89.31 92 GLN A CA 1
ATOM 772 C C . GLN A 1 92 ? 6.183 6.869 14.114 1.00 89.31 92 GLN A C 1
ATOM 774 O O . GLN A 1 92 ? 5.170 6.243 13.780 1.00 89.31 92 GLN A O 1
ATOM 779 N N . PRO A 1 93 ? 7.322 6.264 14.504 1.00 87.31 93 PRO A N 1
ATOM 780 C CA . PRO A 1 93 ? 7.429 4.819 14.641 1.00 87.31 93 PRO A CA 1
ATOM 781 C C . PRO A 1 93 ? 6.325 4.248 15.525 1.00 87.31 93 PRO A C 1
ATOM 783 O O . PRO A 1 93 ? 6.041 4.763 16.610 1.00 87.31 93 PRO A O 1
ATOM 786 N N . GLN A 1 94 ? 5.682 3.190 15.041 1.00 88.12 94 GLN A N 1
ATOM 787 C CA . GLN A 1 94 ? 4.603 2.531 15.765 1.00 88.12 94 GLN A CA 1
ATOM 788 C C . GLN A 1 94 ? 5.196 1.609 16.833 1.00 88.12 94 GLN A C 1
ATOM 790 O O . GLN A 1 94 ? 6.027 0.758 16.528 1.00 88.12 94 GLN A O 1
ATOM 795 N N . ALA A 1 95 ? 4.759 1.768 18.085 1.00 84.69 95 ALA A N 1
ATOM 796 C CA . ALA A 1 95 ? 5.161 0.879 19.179 1.00 84.69 95 ALA A CA 1
ATOM 797 C C . ALA A 1 95 ? 4.557 -0.531 19.038 1.00 84.69 95 ALA A C 1
ATOM 799 O O . ALA A 1 95 ? 5.107 -1.504 19.544 1.00 84.69 95 ALA A O 1
ATOM 800 N N . ASP A 1 96 ? 3.415 -0.627 18.358 1.00 88.69 96 ASP A N 1
ATOM 801 C CA . ASP A 1 96 ? 2.726 -1.876 18.065 1.00 88.69 96 ASP A CA 1
ATOM 802 C C . ASP A 1 96 ? 3.251 -2.471 16.750 1.00 88.69 96 ASP A C 1
ATOM 804 O O . ASP A 1 96 ? 3.029 -1.919 15.670 1.00 88.69 96 ASP A O 1
ATOM 808 N N . SER A 1 97 ? 3.930 -3.617 16.840 1.00 86.06 97 SER A N 1
ATOM 809 C CA . SER A 1 97 ? 4.486 -4.334 15.686 1.00 86.06 97 SER A CA 1
ATOM 810 C C . SER A 1 97 ? 3.424 -4.964 14.780 1.00 86.06 97 SER A C 1
ATOM 812 O O . SER A 1 97 ? 3.753 -5.438 13.693 1.00 86.06 97 SER A O 1
ATOM 814 N N . SER A 1 98 ? 2.151 -4.975 15.191 1.00 89.50 98 SER A N 1
ATOM 815 C CA . SER A 1 98 ? 1.041 -5.409 14.338 1.00 89.50 98 SER A CA 1
ATOM 816 C C . SER A 1 98 ? 0.594 -4.341 13.333 1.00 89.50 98 SER A C 1
ATOM 818 O O . SER A 1 98 ? -0.109 -4.673 12.374 1.00 89.50 98 SER A O 1
ATOM 820 N N . VAL A 1 99 ? 1.018 -3.083 13.524 1.00 94.56 99 VAL A N 1
ATOM 821 C CA . VAL A 1 99 ? 0.717 -1.966 12.625 1.00 94.56 99 VAL A CA 1
ATOM 822 C C . VAL A 1 99 ? 1.804 -1.844 11.565 1.00 94.56 99 VAL A C 1
ATOM 824 O O . VAL A 1 99 ? 2.972 -1.597 11.877 1.00 94.56 99 VAL A O 1
ATOM 827 N N . VAL A 1 100 ? 1.398 -1.950 10.302 1.00 95.19 100 VAL A N 1
ATOM 828 C CA . VAL A 1 100 ? 2.279 -1.721 9.154 1.00 95.19 100 VAL A CA 1
ATOM 829 C C . VAL A 1 100 ? 2.289 -0.232 8.832 1.00 95.19 100 VAL A C 1
ATOM 831 O O . VAL A 1 100 ? 1.229 0.378 8.668 1.00 95.19 100 VAL A O 1
ATOM 834 N N . SER A 1 101 ? 3.476 0.361 8.721 1.00 95.56 101 SER A N 1
ATOM 835 C CA . SER A 1 101 ? 3.619 1.761 8.301 1.00 95.56 101 SER A CA 1
ATOM 836 C C . SER A 1 101 ? 4.261 1.833 6.927 1.00 95.56 101 SER A C 1
ATOM 838 O O . SER A 1 101 ? 5.368 1.339 6.750 1.00 95.56 101 SER A O 1
ATOM 840 N N . ILE A 1 102 ? 3.587 2.467 5.972 1.00 95.94 102 ILE A N 1
ATOM 841 C CA . ILE A 1 102 ? 4.079 2.682 4.609 1.00 95.94 102 ILE A CA 1
ATOM 842 C C . ILE A 1 102 ? 4.406 4.165 4.474 1.00 95.94 102 ILE A C 1
ATOM 844 O O . ILE A 1 102 ? 3.512 5.006 4.460 1.00 95.94 102 ILE A O 1
ATOM 848 N N . VAL A 1 103 ? 5.686 4.506 4.423 1.00 94.56 103 VAL A N 1
ATOM 849 C CA . VAL A 1 103 ? 6.175 5.877 4.572 1.00 94.56 103 VAL A CA 1
ATOM 850 C C . VAL A 1 103 ? 6.799 6.347 3.272 1.00 94.56 103 VAL A C 1
ATOM 852 O O . VAL A 1 103 ? 7.778 5.763 2.811 1.00 94.56 103 VAL A O 1
ATOM 855 N N . ASN A 1 104 ? 6.246 7.402 2.671 1.00 93.25 104 ASN A N 1
ATOM 856 C CA . ASN A 1 104 ? 6.880 8.043 1.524 1.00 93.25 104 ASN A CA 1
ATOM 857 C C . ASN A 1 104 ? 8.263 8.573 1.933 1.00 93.25 104 ASN A C 1
ATOM 859 O O . ASN A 1 104 ? 8.414 9.180 2.993 1.00 93.25 104 ASN A O 1
ATOM 863 N N . ARG A 1 105 ? 9.280 8.380 1.092 1.00 88.69 105 ARG A N 1
ATOM 864 C CA . ARG A 1 105 ? 10.665 8.788 1.374 1.00 88.69 105 ARG A CA 1
ATOM 865 C C . ARG A 1 105 ? 10.811 10.279 1.697 1.00 88.69 105 ARG A C 1
ATOM 867 O O . ARG A 1 105 ? 11.737 10.648 2.418 1.00 88.69 105 ARG A O 1
ATOM 874 N N . ALA A 1 106 ? 9.937 11.130 1.162 1.00 88.56 106 ALA A N 1
ATOM 875 C CA . ALA A 1 106 ? 9.941 12.564 1.436 1.00 88.56 106 ALA A CA 1
ATOM 876 C C . ALA A 1 106 ? 9.334 12.929 2.806 1.00 88.56 106 ALA A C 1
ATOM 878 O O . ALA A 1 106 ? 9.491 14.067 3.252 1.00 88.56 106 ALA A O 1
ATOM 879 N N . THR A 1 107 ? 8.653 12.001 3.484 1.00 90.56 107 THR A N 1
ATOM 880 C CA . THR A 1 107 ? 8.039 12.243 4.792 1.00 90.56 107 THR A CA 1
ATOM 881 C C . THR A 1 107 ? 9.106 12.268 5.895 1.00 90.56 107 THR A C 1
ATOM 883 O O . THR A 1 107 ? 9.793 11.267 6.105 1.00 90.56 107 THR A O 1
ATOM 886 N N . PRO A 1 108 ? 9.246 13.377 6.648 1.00 88.88 108 PRO A N 1
ATOM 887 C CA . PRO A 1 108 ? 10.172 13.448 7.775 1.00 88.88 108 PRO A CA 1
ATOM 888 C C . PRO A 1 108 ? 9.631 12.686 8.989 1.00 88.88 108 PRO A C 1
ATOM 890 O O . PRO A 1 108 ? 8.418 12.505 9.133 1.00 88.88 108 PRO A O 1
ATOM 893 N N . THR A 1 109 ? 10.510 12.305 9.915 1.00 89.56 109 THR A N 1
ATOM 894 C CA . THR A 1 109 ? 10.075 11.847 11.239 1.00 89.56 109 THR A CA 1
ATOM 895 C C . THR A 1 109 ? 9.591 13.021 12.089 1.00 89.56 109 THR A C 1
ATOM 897 O O . THR A 1 109 ? 10.023 14.163 11.913 1.00 89.56 109 THR A O 1
ATOM 900 N N . CYS A 1 110 ? 8.691 12.755 13.032 1.00 89.44 110 CYS A N 1
ATOM 901 C CA . CYS A 1 110 ? 8.162 13.788 13.923 1.00 89.44 110 CYS A CA 1
ATOM 902 C C . CYS A 1 110 ? 9.178 14.298 14.952 1.00 89.44 110 CYS A C 1
ATOM 904 O O . CYS A 1 110 ? 9.073 15.434 15.406 1.00 89.44 110 CYS A O 1
ATOM 906 N N . ASP A 1 111 ? 10.147 13.469 15.331 1.00 86.19 111 ASP A N 1
ATOM 907 C CA . ASP A 1 111 ? 11.187 13.791 16.313 1.00 86.19 111 ASP A CA 1
ATOM 908 C C . ASP A 1 111 ? 12.445 14.411 15.677 1.00 86.19 111 ASP A C 1
ATOM 910 O O . ASP A 1 111 ? 13.392 14.756 16.382 1.00 86.19 111 ASP A O 1
ATOM 914 N N . GLY A 1 112 ? 12.474 14.545 14.346 1.00 74.31 112 GLY A N 1
ATOM 915 C CA . GLY A 1 112 ? 13.641 15.015 13.603 1.00 74.31 112 GLY A CA 1
ATOM 916 C C . GLY A 1 112 ? 14.820 14.037 13.607 1.00 74.31 112 GLY A C 1
ATOM 917 O O . GLY A 1 112 ? 15.892 14.382 13.100 1.00 74.31 112 GLY A O 1
ATOM 918 N N . SER A 1 113 ? 14.650 12.827 14.155 1.00 72.75 113 SER A N 1
ATOM 919 C CA . SER A 1 113 ? 15.635 11.762 14.010 1.00 72.75 113 SER A CA 1
ATOM 920 C C . SER A 1 113 ? 15.787 11.407 12.530 1.00 72.75 113 SER A C 1
ATOM 922 O O . SER A 1 113 ? 14.836 11.367 11.751 1.00 72.75 113 SER A O 1
ATOM 924 N N . LYS A 1 114 ? 17.018 11.138 12.095 1.00 63.88 114 LYS A N 1
ATOM 925 C CA . LYS A 1 114 ? 17.175 10.405 10.838 1.00 63.88 114 LYS A CA 1
ATOM 926 C C . LYS A 1 114 ? 16.631 9.019 11.142 1.00 63.88 114 LYS A C 1
ATOM 928 O O . LYS A 1 114 ? 17.207 8.388 12.020 1.00 63.88 114 LYS A O 1
ATOM 933 N N . THR A 1 115 ? 15.548 8.600 10.476 1.00 57.66 115 THR A N 1
ATOM 934 C CA . THR A 1 115 ? 14.957 7.257 10.609 1.00 57.66 115 THR A CA 1
ATOM 935 C C . THR A 1 115 ? 16.079 6.240 10.778 1.00 57.66 115 THR A C 1
ATOM 937 O O . THR A 1 115 ? 16.831 5.997 9.827 1.00 57.66 115 THR A O 1
ATOM 940 N N . GLU A 1 116 ? 16.256 5.733 11.999 1.00 50.91 116 GLU A N 1
ATOM 941 C CA . GLU A 1 116 ? 17.185 4.642 12.254 1.00 50.91 116 GLU A CA 1
ATOM 942 C C . GLU A 1 116 ? 16.725 3.472 11.388 1.00 50.91 116 GLU A C 1
ATOM 944 O O . GLU A 1 116 ? 15.523 3.221 11.291 1.00 50.91 116 GLU A O 1
ATOM 949 N N . LYS A 1 117 ? 17.669 2.813 10.702 1.00 49.12 117 LYS A N 1
ATOM 950 C CA . LYS A 1 117 ? 17.401 1.607 9.910 1.00 49.12 117 LYS A CA 1
ATOM 951 C C . LYS A 1 117 ? 16.601 0.643 10.780 1.00 49.12 117 LYS A C 1
ATOM 953 O O . LYS A 1 117 ? 17.172 0.088 11.725 1.00 49.12 117 LYS A O 1
ATOM 958 N N . ALA A 1 118 ? 15.314 0.453 10.504 1.00 49.69 118 ALA A N 1
ATOM 959 C CA . ALA A 1 118 ? 14.592 -0.585 11.210 1.00 49.69 118 ALA A CA 1
ATOM 960 C C . ALA A 1 118 ? 15.034 -1.920 10.600 1.00 49.69 118 ALA A C 1
ATOM 962 O O . ALA A 1 118 ? 15.366 -2.033 9.422 1.00 49.69 118 ALA A O 1
ATOM 963 N N . SER A 1 119 ? 15.139 -2.950 11.433 1.00 49.34 119 SER A N 1
ATOM 964 C CA . SER A 1 119 ? 15.827 -4.203 11.094 1.00 49.34 119 SER A CA 1
ATOM 965 C C . SER A 1 119 ? 15.147 -5.036 9.994 1.00 49.34 119 SER A C 1
ATOM 967 O O . SER A 1 119 ? 15.650 -6.104 9.645 1.00 49.34 119 SER A O 1
ATOM 969 N N . THR A 1 120 ? 14.021 -4.566 9.446 1.00 57.53 120 THR A N 1
ATOM 970 C CA . THR A 1 120 ? 13.226 -5.225 8.399 1.00 57.53 120 THR A CA 1
ATOM 971 C C . THR A 1 120 ? 12.588 -4.196 7.457 1.00 57.53 120 THR A C 1
ATOM 973 O O . THR A 1 120 ? 11.377 -4.180 7.268 1.00 57.53 120 THR A O 1
ATOM 976 N N . ASP A 1 121 ? 13.408 -3.326 6.869 1.00 70.44 121 ASP A N 1
ATOM 977 C CA . ASP A 1 121 ? 12.935 -2.327 5.908 1.00 70.44 121 ASP A CA 1
ATOM 978 C C . ASP A 1 121 ? 12.790 -2.970 4.521 1.00 70.44 121 ASP A C 1
ATOM 980 O O . ASP A 1 121 ? 13.769 -3.244 3.816 1.00 70.44 121 ASP A O 1
ATOM 984 N N . THR A 1 122 ? 11.548 -3.261 4.134 1.00 91.25 122 THR A N 1
ATOM 985 C CA . THR A 1 122 ? 11.222 -3.481 2.723 1.00 91.25 122 THR A CA 1
ATOM 986 C C . THR A 1 122 ? 10.845 -2.145 2.107 1.00 91.25 122 THR A C 1
ATOM 988 O O . THR A 1 122 ? 10.277 -1.266 2.754 1.00 91.25 122 THR A O 1
ATOM 991 N N . ALA A 1 123 ? 11.207 -1.948 0.850 1.00 93.19 123 ALA A N 1
ATOM 992 C CA . ALA A 1 123 ? 10.939 -0.709 0.145 1.00 93.19 123 ALA A CA 1
ATOM 993 C C . ALA A 1 123 ? 10.220 -0.997 -1.162 1.00 93.19 123 ALA A C 1
ATOM 995 O O . ALA A 1 123 ? 10.462 -2.025 -1.792 1.00 93.19 123 ALA A O 1
ATOM 996 N N . ILE A 1 124 ? 9.376 -0.058 -1.580 1.00 93.44 124 ILE A N 1
ATOM 997 C CA . ILE A 1 124 ? 8.862 0.005 -2.946 1.00 93.44 124 ILE A CA 1
ATOM 998 C C . ILE A 1 124 ? 9.814 0.924 -3.715 1.00 93.44 124 ILE A C 1
ATOM 1000 O O . ILE A 1 124 ? 9.811 2.140 -3.471 1.00 93.44 124 ILE A O 1
ATOM 1004 N N . PRO A 1 125 ? 10.667 0.380 -4.597 1.00 91.31 125 PRO A N 1
ATOM 1005 C CA . PRO A 1 125 ? 11.603 1.169 -5.371 1.00 91.31 125 PRO A CA 1
ATOM 1006 C C . PRO A 1 125 ? 10.922 1.819 -6.581 1.00 91.31 125 PRO A C 1
ATOM 1008 O O . PRO A 1 125 ? 9.958 1.310 -7.155 1.00 91.31 125 PRO A O 1
ATOM 1011 N N . SER A 1 126 ? 11.493 2.931 -7.019 1.00 87.62 126 SER A N 1
ATOM 1012 C CA . SER A 1 126 ? 11.243 3.540 -8.317 1.00 87.62 126 SER A CA 1
ATOM 1013 C C . SER A 1 126 ? 11.642 2.584 -9.436 1.00 87.62 126 SER A C 1
ATOM 1015 O O . SER A 1 126 ? 12.708 1.969 -9.406 1.00 87.62 126 SER A O 1
ATOM 1017 N N . LEU A 1 127 ? 10.802 2.490 -10.466 1.00 84.00 127 LEU A N 1
ATOM 1018 C CA . LEU A 1 127 ? 11.086 1.652 -11.632 1.00 84.00 127 LEU A CA 1
ATOM 1019 C C . LEU A 1 127 ? 12.175 2.231 -12.545 1.00 84.00 127 LEU A C 1
ATOM 1021 O O . LEU A 1 127 ? 12.641 1.545 -13.450 1.00 84.00 127 LEU A O 1
ATOM 1025 N N . ILE A 1 128 ? 12.559 3.491 -12.329 1.00 81.88 128 ILE A N 1
ATOM 1026 C CA . ILE A 1 128 ? 13.504 4.221 -13.180 1.00 81.88 128 ILE A CA 1
ATOM 1027 C C . ILE A 1 128 ? 14.935 4.023 -12.685 1.00 81.88 128 ILE A C 1
ATOM 1029 O O . ILE A 1 128 ? 15.835 3.737 -13.470 1.00 81.88 128 ILE A O 1
ATOM 1033 N N . ASP A 1 129 ? 15.145 4.207 -11.383 1.00 84.31 129 ASP A N 1
ATOM 1034 C CA . ASP A 1 129 ? 16.468 4.298 -10.757 1.00 84.31 129 ASP A CA 1
ATOM 1035 C C . ASP A 1 129 ? 16.623 3.380 -9.535 1.00 84.31 129 ASP A C 1
ATOM 1037 O O . ASP A 1 129 ? 17.663 3.396 -8.879 1.00 84.31 129 ASP A O 1
ATOM 1041 N N . SER A 1 130 ? 15.610 2.561 -9.227 1.00 85.31 130 SER A N 1
ATOM 1042 C CA . SER A 1 130 ? 15.554 1.694 -8.043 1.00 85.31 130 SER A CA 1
ATOM 1043 C C . SER A 1 130 ? 15.648 2.419 -6.692 1.00 85.31 130 SER A C 1
ATOM 1045 O O . SER A 1 130 ? 15.792 1.766 -5.660 1.00 85.31 130 SER A O 1
ATOM 1047 N N . GLY A 1 131 ? 15.537 3.750 -6.651 1.00 87.62 131 GLY A N 1
ATOM 1048 C CA . GLY A 1 131 ? 15.505 4.488 -5.391 1.00 87.62 131 GLY A CA 1
ATOM 1049 C C . GLY A 1 131 ? 14.198 4.240 -4.637 1.00 87.62 131 GLY A C 1
ATOM 1050 O O . GLY A 1 131 ? 13.133 4.270 -5.244 1.00 87.62 131 GLY A O 1
ATOM 1051 N N . ALA A 1 132 ? 14.248 4.028 -3.319 1.00 89.75 132 ALA A N 1
ATOM 1052 C CA . ALA A 1 132 ? 13.037 3.844 -2.515 1.00 89.75 132 ALA A CA 1
ATOM 1053 C C . ALA A 1 132 ? 12.078 5.042 -2.669 1.00 89.75 132 ALA A C 1
ATOM 1055 O O . ALA A 1 132 ? 12.472 6.187 -2.427 1.00 89.75 132 ALA A O 1
ATOM 1056 N N . ILE A 1 133 ? 10.831 4.775 -3.062 1.00 91.62 133 ILE A N 1
ATOM 1057 C CA . ILE A 1 133 ? 9.730 5.752 -3.052 1.00 91.62 133 ILE A CA 1
ATOM 1058 C C . ILE A 1 133 ? 8.976 5.635 -1.729 1.00 91.62 133 ILE A C 1
ATOM 1060 O O . ILE A 1 133 ? 8.742 6.641 -1.061 1.00 91.62 133 ILE A O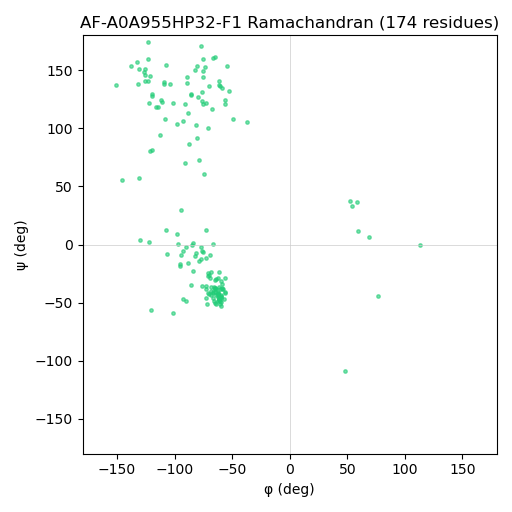 1
ATOM 1064 N N . TYR A 1 134 ? 8.656 4.403 -1.329 1.00 93.31 134 TYR A N 1
ATOM 1065 C CA . TYR A 1 134 ? 8.066 4.093 -0.031 1.00 93.31 134 TYR A CA 1
ATOM 1066 C C . TYR A 1 134 ? 8.948 3.127 0.746 1.00 93.31 134 TYR A C 1
ATOM 1068 O O . TYR A 1 134 ? 9.543 2.219 0.166 1.00 93.31 134 TYR A O 1
ATOM 1076 N N . ARG A 1 135 ? 8.972 3.301 2.063 1.00 93.00 135 ARG A N 1
ATOM 1077 C CA . ARG A 1 135 ? 9.526 2.355 3.033 1.00 93.00 135 ARG A CA 1
ATOM 1078 C C . ARG A 1 135 ? 8.405 1.717 3.820 1.00 93.00 135 ARG A C 1
ATOM 1080 O O . ARG A 1 135 ? 7.454 2.403 4.188 1.00 93.00 135 ARG A O 1
ATOM 1087 N N . LEU A 1 136 ? 8.519 0.428 4.076 1.00 93.81 136 LEU A N 1
ATOM 1088 C CA . LEU A 1 136 ? 7.566 -0.324 4.864 1.00 93.81 136 LEU A CA 1
ATOM 1089 C C . LEU A 1 136 ? 8.226 -0.747 6.167 1.00 93.81 136 LEU A C 1
ATOM 1091 O O . LEU A 1 136 ? 9.245 -1.429 6.171 1.00 93.81 136 LEU A O 1
ATOM 1095 N N . TYR A 1 137 ? 7.591 -0.364 7.267 1.00 91.81 137 TYR A N 1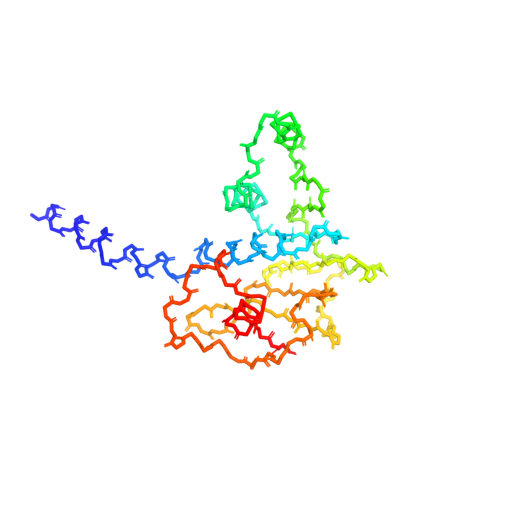
ATOM 1096 C CA . TYR A 1 137 ? 7.951 -0.783 8.611 1.00 91.81 137 TYR A CA 1
ATOM 1097 C C . TYR A 1 137 ? 6.952 -1.827 9.098 1.00 91.81 137 TYR A C 1
ATOM 1099 O O 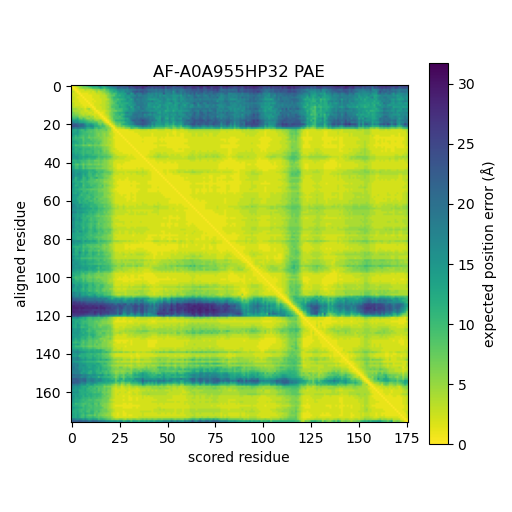. TYR A 1 137 ? 5.742 -1.666 8.901 1.00 91.81 137 TYR A O 1
ATOM 1107 N N . ASN A 1 138 ? 7.464 -2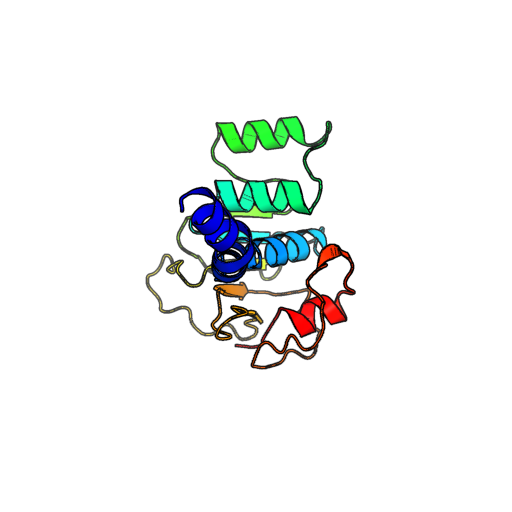.868 9.760 1.00 91.12 138 ASN A N 1
ATOM 1108 C CA . ASN A 1 138 ? 6.698 -4.039 10.199 1.00 91.12 138 ASN A CA 1
ATOM 1109 C C . ASN A 1 138 ? 6.009 -4.776 9.036 1.00 91.12 138 ASN A C 1
ATOM 1111 O O . ASN A 1 138 ? 4.890 -5.267 9.182 1.00 91.12 138 ASN A O 1
ATOM 1115 N N . ASP A 1 139 ? 6.663 -4.848 7.871 1.00 91.81 139 ASP A N 1
ATOM 1116 C CA . ASP A 1 139 ? 6.129 -5.578 6.721 1.00 91.81 139 ASP A CA 1
ATOM 1117 C C . ASP A 1 139 ? 5.849 -7.041 7.090 1.00 91.81 139 ASP A C 1
ATOM 1119 O O . ASP A 1 139 ? 6.743 -7.794 7.482 1.00 91.81 139 ASP A O 1
ATOM 1123 N N . SER A 1 140 ? 4.590 -7.444 6.944 1.00 88.75 140 SER A N 1
ATOM 1124 C CA . SER A 1 140 ? 4.132 -8.799 7.263 1.00 88.75 140 SER A CA 1
ATOM 1125 C C . SER A 1 140 ? 3.833 -9.658 6.034 1.00 88.75 140 SER A C 1
ATOM 1127 O O . SER A 1 140 ? 3.627 -10.862 6.181 1.00 88.75 140 SER A O 1
ATOM 1129 N N . LEU A 1 141 ? 3.843 -9.063 4.836 1.00 93.44 141 LEU A N 1
ATOM 1130 C CA . LEU A 1 141 ? 3.569 -9.759 3.582 1.00 93.44 141 LEU A CA 1
ATOM 1131 C C . LEU A 1 141 ? 4.863 -10.082 2.839 1.00 93.44 141 LEU A C 1
ATOM 1133 O O . LEU A 1 141 ? 5.128 -11.250 2.559 1.00 93.44 141 LEU A O 1
ATOM 1137 N N . CYS A 1 142 ? 5.662 -9.066 2.504 1.00 93.69 142 CYS A N 1
ATOM 1138 C CA . CYS A 1 142 ? 6.799 -9.237 1.602 1.00 93.69 142 CYS A CA 1
ATOM 1139 C C . CYS A 1 142 ? 8.100 -9.628 2.317 1.00 93.69 142 CYS A C 1
ATOM 1141 O O . CYS A 1 142 ? 8.992 -10.198 1.687 1.00 93.69 142 CYS A O 1
ATOM 1143 N N . SER A 1 143 ? 8.171 -9.454 3.638 1.00 88.62 143 SER A N 1
ATOM 1144 C CA . SER A 1 143 ? 9.303 -9.869 4.478 1.00 88.62 143 SER A CA 1
ATOM 1145 C C . SER A 1 143 ? 9.572 -11.381 4.472 1.00 88.62 143 SER A C 1
ATOM 1147 O O . SER A 1 143 ? 10.703 -11.803 4.720 1.00 88.62 143 SER A O 1
ATOM 1149 N N . GLY A 1 144 ? 8.560 -12.199 4.153 1.00 87.31 144 GLY A N 1
ATOM 1150 C CA . GLY A 1 144 ? 8.675 -13.656 4.033 1.00 87.31 144 GLY A CA 1
ATOM 1151 C C . GLY A 1 144 ? 9.240 -14.158 2.698 1.00 87.31 144 GLY A C 1
ATOM 1152 O O . GLY A 1 144 ? 9.492 -15.356 2.564 1.00 87.31 144 GLY A O 1
ATOM 1153 N N . TYR A 1 145 ? 9.443 -13.278 1.713 1.00 90.56 145 TYR A N 1
ATOM 1154 C CA . TYR A 1 145 ? 9.915 -13.643 0.375 1.00 90.56 145 TYR A CA 1
ATOM 1155 C C . TYR A 1 145 ? 11.377 -13.217 0.149 1.00 90.56 145 TYR A C 1
ATOM 1157 O O . TYR A 1 145 ? 11.865 -12.280 0.784 1.00 90.56 145 TYR A O 1
ATOM 1165 N N . PRO A 1 146 ? 12.114 -13.887 -0.757 1.00 86.25 146 PRO A N 1
ATOM 1166 C CA . PRO A 1 146 ? 13.462 -13.470 -1.120 1.00 86.25 146 PRO A CA 1
ATOM 1167 C C . PRO A 1 146 ? 13.408 -12.181 -1.952 1.00 86.25 146 PRO A C 1
ATOM 1169 O O . PRO A 1 146 ? 13.134 -12.214 -3.149 1.00 86.25 146 PRO A O 1
ATOM 1172 N N . LEU A 1 147 ? 13.666 -11.043 -1.307 1.00 90.00 147 LEU A N 1
ATOM 1173 C CA . LEU A 1 147 ? 13.708 -9.735 -1.962 1.00 90.00 147 LEU A CA 1
ATOM 1174 C C . LEU A 1 147 ? 15.112 -9.420 -2.488 1.00 90.00 147 LEU A C 1
ATOM 1176 O O . LEU A 1 147 ? 16.114 -9.665 -1.810 1.00 90.00 147 LEU A O 1
ATOM 1180 N N . GLY A 1 148 ? 15.174 -8.850 -3.691 1.00 86.00 148 GLY A N 1
ATOM 1181 C CA . GLY A 1 148 ? 16.409 -8.330 -4.273 1.00 86.00 148 GLY A CA 1
ATOM 1182 C C . GLY A 1 148 ? 16.821 -6.982 -3.675 1.00 86.00 148 GLY A C 1
ATOM 1183 O O . GLY A 1 148 ? 16.067 -6.341 -2.944 1.00 86.00 148 GLY A O 1
ATOM 1184 N N . THR A 1 149 ? 18.029 -6.530 -4.009 1.00 84.25 149 THR A N 1
ATOM 1185 C CA . THR A 1 149 ? 18.516 -5.177 -3.668 1.00 84.25 149 THR A CA 1
ATOM 1186 C C . THR A 1 149 ? 18.063 -4.127 -4.687 1.00 84.25 149 THR A C 1
ATOM 1188 O O . THR A 1 149 ? 17.987 -2.948 -4.365 1.00 84.25 149 THR A O 1
ATOM 1191 N N . PHE A 1 150 ? 17.747 -4.548 -5.913 1.00 82.56 150 PHE A N 1
ATOM 1192 C CA . PHE A 1 150 ? 17.333 -3.676 -7.010 1.00 82.56 150 PHE A CA 1
ATOM 1193 C C . PHE A 1 150 ? 16.070 -4.217 -7.671 1.00 82.56 150 PHE A C 1
ATOM 1195 O O . PHE A 1 150 ? 15.851 -5.432 -7.697 1.00 82.56 150 PHE A O 1
ATOM 1202 N N . SER A 1 151 ? 15.263 -3.313 -8.227 1.00 77.19 151 SER A N 1
ATOM 1203 C CA . SER A 1 151 ? 14.094 -3.699 -9.011 1.00 77.19 151 SER A CA 1
ATOM 1204 C C . SER A 1 151 ? 14.547 -4.261 -10.354 1.00 77.19 151 SER A C 1
ATOM 1206 O O . SER A 1 151 ? 15.235 -3.591 -11.126 1.00 77.19 151 SER A O 1
ATOM 1208 N N . HIS A 1 152 ? 14.158 -5.499 -10.644 1.00 70.69 152 HIS A N 1
ATOM 1209 C CA . HIS A 1 152 ? 14.426 -6.149 -11.922 1.00 70.69 152 HIS A CA 1
ATOM 1210 C C . HIS A 1 152 ? 13.110 -6.562 -12.580 1.00 70.69 152 HIS A C 1
ATOM 1212 O O . HIS A 1 152 ? 12.717 -7.727 -12.552 1.00 70.69 152 HIS A O 1
ATOM 1218 N N . ILE A 1 153 ? 12.435 -5.604 -13.219 1.00 70.50 153 ILE A N 1
ATOM 1219 C CA . ILE A 1 153 ? 11.253 -5.891 -14.039 1.00 70.50 153 ILE A CA 1
ATOM 1220 C C . ILE A 1 153 ? 11.721 -6.395 -15.406 1.00 70.50 153 ILE A C 1
ATOM 1222 O O . ILE A 1 153 ? 11.987 -5.625 -16.325 1.00 70.50 153 ILE A O 1
ATOM 1226 N N . SER A 1 154 ? 11.862 -7.713 -15.526 1.00 62.25 154 SER A N 1
ATOM 1227 C CA . SER A 1 154 ? 12.268 -8.394 -16.766 1.00 62.25 154 SER A CA 1
ATOM 1228 C C . SER A 1 154 ? 11.085 -8.878 -17.613 1.00 62.25 154 SER A C 1
ATOM 1230 O O . SER A 1 154 ? 11.266 -9.305 -18.752 1.00 62.25 154 SER A O 1
ATOM 1232 N N . THR A 1 155 ? 9.867 -8.812 -17.072 1.00 68.56 155 THR A N 1
ATOM 1233 C CA . THR A 1 155 ? 8.630 -9.317 -17.682 1.00 68.56 155 THR A CA 1
ATOM 1234 C C . THR A 1 155 ? 7.518 -8.272 -17.592 1.00 68.56 155 THR A C 1
ATOM 1236 O O . THR A 1 155 ? 7.568 -7.364 -16.764 1.00 68.56 155 THR A O 1
ATOM 1239 N N . ASN A 1 156 ? 6.512 -8.363 -18.470 1.00 70.00 156 ASN A N 1
ATOM 1240 C CA . ASN A 1 156 ? 5.389 -7.419 -18.544 1.00 70.00 156 ASN A CA 1
ATOM 1241 C C . ASN A 1 156 ? 4.384 -7.631 -17.387 1.00 70.00 156 ASN A C 1
ATOM 1243 O O . ASN A 1 156 ? 3.216 -7.945 -17.611 1.00 70.00 156 ASN A O 1
ATOM 1247 N N . ASN A 1 157 ? 4.847 -7.476 -16.144 1.00 78.19 157 ASN A N 1
ATOM 1248 C CA . ASN A 1 157 ? 4.101 -7.769 -14.916 1.00 78.19 157 ASN A CA 1
ATOM 1249 C C . ASN A 1 157 ? 3.393 -6.533 -14.335 1.00 78.19 157 ASN A C 1
ATOM 1251 O O . ASN A 1 157 ? 3.173 -6.434 -13.134 1.00 78.19 157 ASN A O 1
ATOM 1255 N N . PHE A 1 158 ? 2.994 -5.577 -15.177 1.00 84.00 158 PHE A N 1
ATOM 1256 C CA . PHE A 1 158 ? 2.332 -4.340 -14.732 1.00 84.00 158 PHE A CA 1
ATOM 1257 C C . PHE A 1 158 ? 0.850 -4.520 -14.365 1.00 84.00 158 PHE A C 1
ATOM 1259 O O . PHE A 1 158 ? 0.190 -3.565 -13.941 1.00 84.00 158 PHE A O 1
ATOM 1266 N N . TYR A 1 159 ? 0.310 -5.734 -14.516 1.00 87.19 159 TYR A N 1
ATOM 1267 C CA . TYR A 1 159 ? -1.020 -6.085 -14.028 1.00 87.19 159 TYR A CA 1
ATOM 1268 C C . TYR A 1 159 ? -0.948 -6.640 -12.596 1.00 87.19 159 TYR A C 1
ATOM 1270 O O . TYR A 1 159 ? -1.148 -7.831 -12.360 1.00 87.19 159 TYR A O 1
ATOM 1278 N N . VAL A 1 160 ? -0.641 -5.752 -11.649 1.00 90.00 160 VAL A N 1
ATOM 1279 C CA . VAL A 1 160 ? -0.293 -6.089 -10.258 1.00 90.00 160 VAL A CA 1
ATOM 1280 C C . VAL A 1 160 ? -1.388 -6.844 -9.491 1.00 90.00 160 VAL A C 1
ATOM 1282 O O . VAL A 1 160 ? -1.071 -7.724 -8.691 1.00 90.00 160 VAL A O 1
ATOM 1285 N N . GLU A 1 161 ? -2.664 -6.595 -9.793 1.00 90.00 161 GLU A N 1
ATOM 1286 C CA . GLU A 1 161 ? -3.818 -7.225 -9.128 1.00 90.00 161 GLU A CA 1
ATOM 1287 C C . GLU A 1 161 ? -3.919 -8.719 -9.448 1.00 90.00 161 GLU A C 1
ATOM 1289 O O . GLU A 1 161 ? -4.488 -9.491 -8.683 1.00 90.00 161 GLU A O 1
ATOM 1294 N N . LYS A 1 162 ? -3.343 -9.159 -10.574 1.00 90.62 162 LYS A N 1
ATOM 1295 C CA . LYS A 1 162 ? -3.364 -10.569 -10.989 1.00 90.62 162 LYS A CA 1
ATOM 1296 C C . LYS A 1 162 ? -2.156 -11.370 -10.524 1.00 90.62 162 LYS A C 1
ATOM 1298 O O . LYS A 1 162 ? -2.112 -12.577 -10.753 1.00 90.62 162 LYS A O 1
ATOM 1303 N N . LEU A 1 163 ? -1.170 -10.722 -9.912 1.00 92.69 163 LEU A N 1
ATOM 1304 C CA . LEU A 1 163 ? 0.044 -11.398 -9.480 1.00 92.69 163 LEU A CA 1
ATOM 1305 C C . LEU A 1 163 ? -0.201 -12.239 -8.230 1.00 92.69 163 LEU A C 1
ATOM 1307 O O . LEU A 1 163 ? -1.008 -11.894 -7.359 1.00 92.69 163 LEU A O 1
ATOM 1311 N N . THR A 1 164 ? 0.548 -13.332 -8.114 1.00 94.06 164 THR A N 1
ATOM 1312 C CA . THR A 1 164 ? 0.666 -14.047 -6.842 1.00 94.06 164 THR A CA 1
ATOM 1313 C C . THR A 1 164 ? 1.400 -13.169 -5.825 1.00 94.06 164 THR A C 1
ATOM 1315 O O . THR A 1 164 ? 2.108 -12.237 -6.205 1.00 94.06 164 THR A O 1
ATOM 1318 N N . ASN A 1 165 ? 1.268 -13.456 -4.526 1.00 95.06 165 ASN A N 1
ATOM 1319 C CA . ASN A 1 165 ? 2.023 -12.720 -3.503 1.00 95.06 165 ASN A CA 1
ATOM 1320 C C . ASN A 1 165 ? 3.538 -12.817 -3.742 1.00 95.06 165 ASN A C 1
ATOM 1322 O O . ASN A 1 165 ? 4.238 -11.819 -3.607 1.00 95.06 165 ASN A O 1
ATOM 1326 N N . THR A 1 166 ? 4.028 -13.982 -4.176 1.00 92.94 166 THR A N 1
ATOM 1327 C CA . THR A 1 166 ? 5.436 -14.187 -4.535 1.00 92.94 166 THR A CA 1
ATOM 1328 C C . THR A 1 166 ? 5.865 -13.270 -5.676 1.00 92.94 166 THR A C 1
ATOM 1330 O O . THR A 1 166 ? 6.863 -12.563 -5.543 1.00 92.94 166 THR A O 1
ATOM 1333 N N . ASP A 1 167 ? 5.113 -13.241 -6.780 1.00 91.94 167 ASP A N 1
ATOM 1334 C CA . ASP A 1 167 ? 5.469 -12.435 -7.955 1.00 91.94 167 ASP A CA 1
ATOM 1335 C C . ASP A 1 167 ? 5.350 -10.940 -7.656 1.00 91.94 167 ASP A C 1
ATOM 1337 O O . ASP A 1 167 ? 6.209 -10.156 -8.051 1.00 91.94 167 ASP A O 1
ATOM 1341 N N . PHE A 1 168 ? 4.315 -10.547 -6.911 1.00 93.75 168 PHE A N 1
ATOM 1342 C CA . PHE A 1 168 ? 4.106 -9.177 -6.459 1.00 93.75 168 PHE A CA 1
ATOM 1343 C C . PHE A 1 168 ? 5.273 -8.689 -5.589 1.00 93.75 168 PHE A C 1
ATOM 1345 O O . PHE A 1 168 ? 5.886 -7.667 -5.899 1.00 93.75 168 PHE A O 1
ATOM 1352 N N . CYS A 1 169 ? 5.627 -9.443 -4.545 1.00 93.50 169 CYS A N 1
ATOM 1353 C CA . CYS A 1 169 ? 6.703 -9.069 -3.631 1.00 93.50 169 CYS A CA 1
ATOM 1354 C C . CYS A 1 169 ? 8.075 -9.081 -4.318 1.00 93.50 169 CYS A C 1
ATOM 1356 O O . CYS A 1 169 ? 8.831 -8.125 -4.195 1.00 93.50 169 CYS A O 1
ATOM 1358 N N . SER A 1 170 ? 8.394 -10.120 -5.092 1.00 91.06 170 SER A N 1
ATOM 1359 C CA . SER A 1 170 ? 9.698 -10.223 -5.766 1.00 91.06 170 SER A CA 1
ATOM 1360 C C . SER A 1 170 ? 9.887 -9.232 -6.922 1.00 91.06 170 SER A C 1
ATOM 1362 O O . SE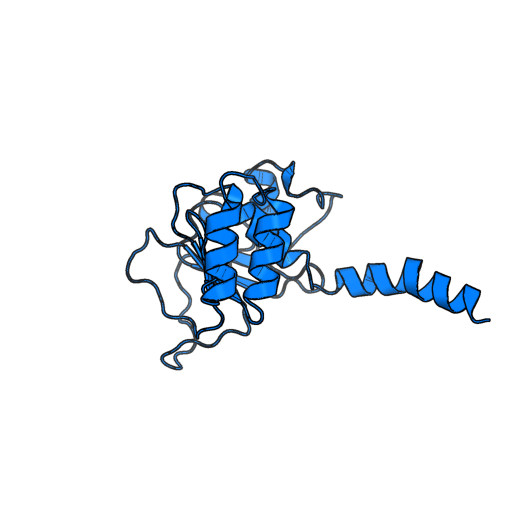R A 1 170 ? 11.027 -8.890 -7.233 1.00 91.06 170 SER A O 1
ATOM 1364 N N . SER A 1 171 ? 8.802 -8.753 -7.544 1.00 90.12 171 SER A N 1
ATOM 1365 C CA . SER A 1 171 ? 8.879 -7.773 -8.641 1.00 90.12 171 SER A CA 1
ATOM 1366 C C . SER A 1 171 ? 8.936 -6.326 -8.152 1.00 90.12 171 SER A C 1
ATOM 1368 O O . SER A 1 171 ? 9.576 -5.496 -8.796 1.00 90.12 171 SER A O 1
ATOM 1370 N N . PHE A 1 172 ? 8.245 -6.003 -7.052 1.00 92.06 172 PHE A N 1
ATOM 1371 C CA . PHE A 1 172 ? 7.984 -4.612 -6.656 1.00 92.06 172 PHE A CA 1
ATOM 1372 C C . PHE A 1 172 ? 8.496 -4.225 -5.273 1.00 92.06 172 PHE A C 1
ATOM 1374 O O . PHE A 1 172 ? 8.291 -3.082 -4.869 1.00 92.06 172 PHE A O 1
ATOM 1381 N N . PHE A 1 173 ? 9.156 -5.136 -4.558 1.00 93.88 173 PHE A N 1
ATOM 1382 C CA . PHE A 1 173 ? 9.746 -4.851 -3.255 1.00 93.88 173 PHE A CA 1
ATOM 1383 C C . PHE A 1 173 ? 11.229 -5.210 -3.239 1.00 93.88 173 PHE A C 1
ATOM 1385 O O . PHE A 1 173 ? 11.657 -6.228 -3.784 1.00 93.88 173 PHE A O 1
ATOM 1392 N N . THR A 1 174 ? 12.019 -4.371 -2.579 1.00 92.62 174 THR A N 1
ATOM 1393 C CA . THR A 1 174 ? 13.453 -4.585 -2.352 1.00 92.62 174 THR A CA 1
ATOM 1394 C C . THR A 1 174 ? 13.768 -4.563 -0.866 1.00 92.62 174 THR A C 1
ATOM 1396 O O . THR A 1 174 ? 13.011 -4.007 -0.070 1.00 92.62 174 THR A O 1
ATOM 1399 N N . ARG A 1 175 ? 14.904 -5.150 -0.488 1.00 88.81 175 ARG A N 1
ATOM 1400 C CA . ARG A 1 175 ? 15.468 -5.013 0.860 1.00 88.81 175 ARG A CA 1
ATOM 1401 C C . ARG A 1 175 ? 16.329 -3.743 0.931 1.00 88.81 175 ARG A C 1
ATOM 1403 O O . ARG A 1 175 ? 17.180 -3.566 0.058 1.00 88.81 175 ARG A O 1
ATOM 1410 N N . GLU A 1 176 ? 16.112 -2.894 1.938 1.00 71.19 176 GLU A N 1
ATOM 1411 C CA . GLU A 1 176 ? 16.973 -1.729 2.257 1.00 71.19 176 GLU A CA 1
ATOM 1412 C C . GLU A 1 176 ? 18.067 -2.038 3.302 1.00 71.19 176 GLU A C 1
ATOM 1414 O O . GLU A 1 176 ? 17.920 -3.007 4.083 1.00 71.19 176 GLU A O 1
#

Secondary structure (DSSP, 8-state):
-HHHHHHHIIIIIHHHHHTTSSSHHHHHHHHHHHT-TTSEEEEE-SSHHHHHHHHHHHTT--STTTHHHHHHHHHHT-EEETTEEEE-SPB---S-TTEEEEEETTPPBTT-------TT-EEEE-TTT--EEEEEES-SSGGGS--BSS----S----GGGS-HHHHHHHH-EE-

Solvent-accessible surface area (backbone atoms only — not comparable to full-atom values): 10081 Å² total; per-residue (Å²): 111,70,64,61,50,48,50,47,41,62,73,50,47,45,55,56,57,50,63,70,58,63,68,59,61,54,50,52,52,30,51,53,49,69,76,37,71,93,36,45,35,40,35,32,32,94,53,28,68,60,54,45,51,46,32,34,62,78,66,64,53,79,41,89,86,39,45,64,54,51,50,49,17,62,76,71,70,46,44,46,57,96,43,38,37,38,36,63,60,57,47,69,89,68,90,52,71,70,42,27,37,40,34,31,66,88,56,49,44,68,84,69,56,76,82,70,84,58,99,57,33,37,20,36,44,34,91,85,77,40,48,63,46,30,38,27,42,53,52,82,72,53,69,84,50,85,51,38,77,58,70,66,79,87,62,95,68,84,60,60,89,77,45,52,71,66,57,43,30,50,46,53,31,22,50,110

Foldseek 3Di:
DVVVVCCCCVVPVCVVVVLQFPLLLLLLVLLLCVVCLPFQEEEADQCQVVSLVSNCVSNVVPDPVCVVVCVVCVVVVFSDDRRYTYHNAADDDDPDLRYKYKYAPPGHHPVNDPPDPDPWWKFFARPPPRHGRITIGSDPQLSPEDEAQGADCPDPCSVLNPDDSRCSSRRGIHTD

Radius of gyration: 17.19 Å; Cα contacts (8 Å, |Δi|>4): 274; chains: 1; bounding box: 42×35×56 Å

Mean predicted aligned error: 6.75 Å

Nearest PDB structures (foldseek):
  2oca-assembly1_A  TM=4.419E-01  e=7.354E+00  Tequatrovirus T4
  6amc-assembly1_B  TM=3.129E-01  e=5.715E+00  Pyrococcus furiosus DSM 3638
  5t6m-assembly2_D  TM=3.084E-01  e=8.884E+00  Pyrococcus furiosus

Sequence (176 aa):
LFVARFFFLYFYSYPIIGTQGEYFSERIVANYIERNPDKKIIVYASEPRFMFETVLVFNNLITKETIASITTAYQEKKYSLDNFLITNTCYQPQADSSVVSIVNRATPTCDGSKTEKASTDTAIPSLIDSGAIYRLYNDSLCSGYPLGTFSHISTNNFYVEKLTNTDFCSSFFTRE